Protein AF-A0A1C7IAR6-F1 (afdb_monomer_lite)

Organism: NCBI:txid1796616

Sequence (117 aa):
MQGKTDIPLHMPVSKQVLTAVADYILHGRPETSDCHVFVRHIAPYNYFHDGVSIACIFRKYLKKAGIEHVTGDGKTLHGIRRGLGTGTLNRQLIGINEAIQDNNKVGISGVRGRLIN

Foldseek 3Di:
DPVPPPDDDDDDDDPVVVVVLVCCQPPNQDDDPEPDSDFDPDPPGYDDPDVVSVQVVQVVVCVVVVHDDDPPPLSTPVSVVVVVVVVVVVVVVVVVVVVVVVVVVVVPDDDDDDDDD

pLDDT: mean 80.22, std 14.93, range [39.59, 96.94]

Structure (mmCIF, N/CA/C/O backbone):
data_AF-A0A1C7IAR6-F1
#
_entry.id   AF-A0A1C7IAR6-F1
#
loop_
_atom_site.group_PDB
_atom_site.id
_atom_site.type_symbol
_atom_site.label_atom_id
_atom_site.label_alt_id
_atom_site.label_comp_id
_atom_site.label_asym_id
_atom_site.label_entity_id
_atom_site.label_seq_id
_atom_site.pdbx_PDB_ins_code
_atom_site.Cartn_x
_atom_site.Cartn_y
_atom_site.Cartn_z
_atom_site.occupancy
_atom_site.B_iso_or_equiv
_atom_site.auth_seq_id
_atom_site.auth_comp_id
_atom_site.auth_asym_id
_atom_site.auth_atom_id
_atom_site.pdbx_PDB_model_num
ATOM 1 N N . MET A 1 1 ? 18.068 -1.883 4.516 1.00 48.59 1 MET A N 1
ATOM 2 C CA . MET A 1 1 ? 18.712 -1.503 5.792 1.00 48.59 1 MET A CA 1
ATOM 3 C C . MET A 1 1 ? 17.963 -0.349 6.427 1.00 48.59 1 MET A C 1
ATOM 5 O O . MET A 1 1 ? 17.417 0.485 5.711 1.00 48.59 1 MET A O 1
ATOM 9 N N . GLN A 1 2 ? 17.905 -0.301 7.756 1.00 66.50 2 GLN A N 1
ATOM 10 C CA . GLN A 1 2 ? 17.309 0.821 8.472 1.00 66.50 2 GLN A CA 1
ATOM 11 C C . GLN A 1 2 ? 18.266 2.023 8.442 1.00 66.50 2 GLN A C 1
ATOM 13 O O . GLN A 1 2 ? 19.342 1.982 9.029 1.00 66.50 2 GLN A O 1
ATOM 18 N N . GLY A 1 3 ? 17.853 3.123 7.810 1.00 61.91 3 GLY A N 1
ATOM 19 C CA . GLY A 1 3 ? 18.732 4.260 7.492 1.00 61.91 3 GLY A CA 1
ATOM 20 C C . GLY A 1 3 ? 19.257 5.109 8.659 1.00 61.91 3 GLY A C 1
ATOM 21 O O . GLY A 1 3 ? 19.779 6.184 8.406 1.00 61.91 3 GLY A O 1
ATOM 22 N N . LYS A 1 4 ? 19.103 4.684 9.922 1.00 69.81 4 LYS A N 1
ATOM 23 C CA . LYS A 1 4 ? 19.689 5.401 11.078 1.00 69.81 4 LYS A CA 1
ATOM 24 C C . LYS A 1 4 ? 20.710 4.588 11.867 1.00 69.81 4 LYS A C 1
ATOM 26 O O . LYS A 1 4 ? 21.580 5.191 12.474 1.00 69.81 4 LYS A O 1
ATOM 31 N N . THR A 1 5 ? 20.600 3.263 11.896 1.00 66.44 5 THR A N 1
ATOM 32 C CA . THR A 1 5 ? 21.468 2.426 12.740 1.00 66.44 5 THR A CA 1
ATOM 33 C C . THR A 1 5 ? 21.972 1.178 12.035 1.00 66.44 5 THR A C 1
ATOM 35 O O . THR A 1 5 ? 22.629 0.381 12.683 1.00 66.44 5 THR A O 1
ATOM 38 N N . ASP A 1 6 ? 21.668 0.984 10.747 1.00 72.25 6 ASP A N 1
ATOM 39 C CA . ASP A 1 6 ? 22.049 -0.175 9.915 1.00 72.25 6 ASP A CA 1
ATOM 40 C C . ASP A 1 6 ? 21.667 -1.570 10.463 1.00 72.25 6 ASP A C 1
ATOM 42 O O . ASP A 1 6 ? 21.785 -2.592 9.795 1.00 72.25 6 ASP A O 1
ATOM 46 N N . ILE A 1 7 ? 21.097 -1.609 11.664 1.00 76.69 7 ILE A N 1
ATOM 47 C CA . ILE A 1 7 ? 20.584 -2.791 12.332 1.00 76.69 7 ILE A CA 1
ATOM 48 C C . ILE A 1 7 ? 19.229 -3.156 11.709 1.00 76.69 7 ILE A C 1
ATOM 50 O O . ILE A 1 7 ? 18.358 -2.288 11.556 1.00 76.69 7 ILE A O 1
ATOM 54 N N . PRO A 1 8 ? 19.009 -4.435 11.361 1.00 77.25 8 PRO A N 1
ATOM 55 C CA . PRO A 1 8 ? 17.696 -4.929 10.980 1.00 77.25 8 PRO A CA 1
ATOM 56 C C . PRO A 1 8 ? 16.673 -4.677 12.093 1.00 77.25 8 PRO A C 1
ATOM 58 O O . PRO A 1 8 ? 16.773 -5.208 13.197 1.00 77.25 8 PRO A O 1
ATOM 61 N N . LEU A 1 9 ? 15.667 -3.855 11.797 1.00 80.75 9 LEU A N 1
ATOM 62 C CA . LEU A 1 9 ? 14.550 -3.626 12.703 1.00 80.75 9 LEU A CA 1
ATOM 63 C C . LEU A 1 9 ? 13.503 -4.724 12.496 1.00 80.75 9 LEU A C 1
ATOM 65 O O . LEU A 1 9 ? 12.838 -4.768 11.460 1.00 80.75 9 LEU A O 1
ATOM 69 N N . HIS A 1 10 ? 13.329 -5.578 13.499 1.00 80.12 10 HIS A N 1
ATOM 70 C CA . HIS A 1 10 ? 12.268 -6.579 13.520 1.00 80.12 10 HIS A CA 1
ATOM 71 C C . HIS A 1 10 ? 11.027 -5.994 14.192 1.00 80.12 10 HIS A C 1
ATOM 73 O O . HIS A 1 10 ? 11.032 -5.714 15.388 1.00 80.12 10 HIS A O 1
ATOM 79 N N . MET A 1 11 ? 9.957 -5.809 13.419 1.00 79.62 11 MET A N 1
ATOM 80 C CA . MET A 1 11 ? 8.662 -5.374 13.943 1.00 79.62 11 MET A CA 1
ATOM 81 C C . MET A 1 11 ? 7.681 -6.547 13.926 1.00 79.62 11 MET A C 1
ATOM 83 O O . MET A 1 11 ? 7.598 -7.236 12.907 1.00 79.62 11 MET A O 1
ATOM 87 N N . PRO A 1 12 ? 6.901 -6.769 14.998 1.00 81.62 12 PRO A N 1
ATOM 88 C CA . PRO A 1 12 ? 5.796 -7.711 14.945 1.00 81.62 12 PRO A CA 1
ATOM 89 C C . PRO A 1 12 ? 4.754 -7.196 13.945 1.00 81.62 12 PRO A C 1
ATOM 91 O O . PRO A 1 12 ? 4.209 -6.102 14.093 1.00 81.62 12 PRO A O 1
ATOM 94 N N . VAL A 1 13 ? 4.494 -7.985 12.905 1.00 83.38 13 VAL A N 1
ATOM 95 C CA . VAL A 1 13 ? 3.495 -7.689 11.872 1.00 83.38 13 VAL A CA 1
ATOM 96 C C . VAL A 1 13 ? 2.308 -8.628 12.066 1.00 83.38 13 VAL A C 1
ATOM 98 O O . VAL A 1 13 ? 2.483 -9.813 12.347 1.00 83.38 13 VAL A O 1
ATOM 101 N N . SER A 1 14 ? 1.084 -8.114 11.935 1.00 87.19 14 SER A N 1
ATOM 102 C CA . SER A 1 14 ? -0.110 -8.948 12.083 1.00 87.19 14 SER A CA 1
ATOM 103 C C . SER A 1 14 ? -0.242 -9.947 10.928 1.00 87.19 14 SER A C 1
ATOM 105 O O . SER A 1 14 ? 0.133 -9.667 9.787 1.00 87.19 14 SER A O 1
ATOM 107 N N . LYS A 1 15 ? -0.855 -11.106 11.200 1.00 89.44 15 LYS A N 1
ATOM 108 C CA . LYS A 1 15 ? -1.120 -12.134 10.178 1.00 89.44 15 LYS A CA 1
ATOM 109 C C . LYS A 1 15 ? -1.916 -11.589 8.986 1.00 89.44 15 LYS A C 1
ATOM 111 O O . LYS A 1 15 ? -1.660 -11.981 7.852 1.00 89.44 15 LYS A O 1
ATOM 116 N N . GLN A 1 16 ? -2.850 -10.670 9.232 1.00 90.00 16 GLN A N 1
ATOM 117 C CA . GLN A 1 16 ? -3.641 -10.035 8.175 1.00 90.00 16 GLN A CA 1
ATOM 118 C C . GLN A 1 16 ? -2.761 -9.234 7.210 1.00 90.00 16 GLN A C 1
ATOM 120 O O . GLN A 1 16 ? -2.907 -9.370 5.999 1.00 90.00 16 GLN A O 1
ATOM 125 N N . VAL A 1 17 ? -1.805 -8.459 7.733 1.00 90.25 17 VAL A N 1
ATOM 126 C CA . VAL A 1 17 ? -0.866 -7.697 6.898 1.00 90.25 17 VAL A CA 1
ATOM 127 C C . VAL A 1 17 ? 0.033 -8.642 6.102 1.00 90.25 17 VAL A C 1
ATOM 129 O O . VAL A 1 17 ? 0.198 -8.441 4.904 1.00 90.25 17 VAL A O 1
ATOM 132 N N . LEU A 1 18 ? 0.556 -9.704 6.725 1.00 92.12 18 LEU A N 1
ATOM 133 C CA . LEU A 1 18 ? 1.363 -10.708 6.018 1.00 92.12 18 LEU A CA 1
ATOM 134 C C . LEU A 1 18 ? 0.584 -11.379 4.882 1.00 92.12 18 LEU A C 1
ATOM 136 O O . LEU A 1 18 ? 1.118 -11.550 3.792 1.00 92.12 18 LEU A O 1
ATOM 140 N N . THR A 1 19 ? -0.687 -11.705 5.120 1.00 95.44 19 THR A N 1
ATOM 141 C CA . THR A 1 19 ? -1.565 -12.317 4.112 1.00 95.44 19 THR A CA 1
ATOM 142 C C . THR A 1 19 ? -1.793 -11.371 2.934 1.00 95.44 19 THR A C 1
ATOM 144 O O . THR A 1 19 ? -1.654 -11.784 1.790 1.00 95.44 19 THR A O 1
ATOM 147 N N . ALA A 1 20 ? -2.066 -10.090 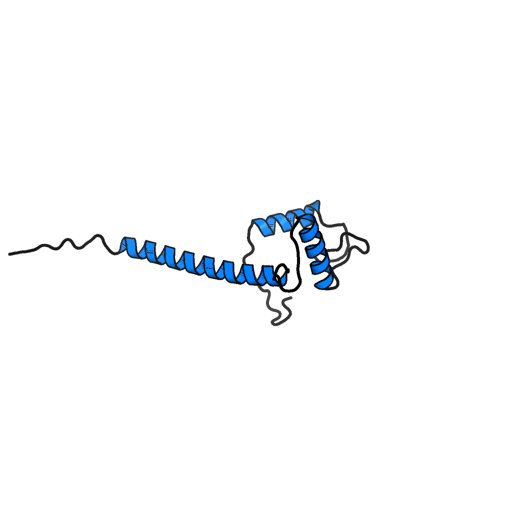3.199 1.00 94.00 20 ALA A N 1
ATOM 148 C CA . ALA A 1 20 ? -2.253 -9.089 2.149 1.00 94.00 20 ALA A CA 1
ATOM 149 C C . ALA A 1 20 ? -0.974 -8.845 1.327 1.00 94.00 20 ALA A C 1
ATOM 151 O O . ALA A 1 20 ? -1.040 -8.662 0.114 1.00 94.00 20 ALA A O 1
ATOM 152 N N . VAL A 1 21 ? 0.199 -8.862 1.969 1.00 94.31 21 VAL A N 1
ATOM 153 C CA . VAL A 1 21 ? 1.485 -8.742 1.264 1.00 94.31 21 VAL A CA 1
ATOM 154 C C . VAL A 1 21 ? 1.767 -9.985 0.420 1.00 94.31 21 VAL A C 1
ATOM 156 O O . VAL A 1 21 ? 2.224 -9.845 -0.710 1.00 94.31 21 VAL A O 1
ATOM 159 N N . ALA A 1 22 ? 1.472 -11.184 0.928 1.00 95.38 22 ALA A N 1
ATOM 160 C CA . ALA A 1 22 ? 1.622 -12.422 0.167 1.00 95.38 22 ALA A CA 1
ATOM 161 C C . ALA A 1 22 ? 0.706 -12.443 -1.065 1.00 95.38 22 ALA A C 1
ATOM 163 O O . ALA A 1 22 ? 1.173 -12.738 -2.160 1.00 95.38 22 ALA A O 1
ATOM 164 N N . ASP A 1 23 ? -0.562 -12.059 -0.906 1.00 96.94 23 ASP A N 1
ATOM 165 C CA . ASP A 1 23 ? -1.515 -11.940 -2.014 1.00 96.94 23 ASP A CA 1
ATOM 166 C C . ASP A 1 23 ? -1.045 -10.927 -3.068 1.00 96.94 23 ASP A C 1
ATOM 168 O O . ASP A 1 23 ? -1.056 -11.210 -4.265 1.00 96.94 23 ASP A O 1
ATOM 172 N N . TYR A 1 24 ? -0.518 -9.780 -2.627 1.00 95.50 24 TYR A N 1
ATOM 173 C CA . TYR A 1 24 ? 0.099 -8.819 -3.533 1.00 95.50 24 TYR A CA 1
ATOM 174 C C . TYR A 1 24 ? 1.286 -9.421 -4.294 1.00 95.50 24 TYR A C 1
ATOM 176 O O . TYR A 1 24 ? 1.358 -9.253 -5.504 1.00 95.50 24 TYR A O 1
ATOM 184 N N . ILE A 1 25 ? 2.200 -10.133 -3.632 1.00 94.81 25 ILE A N 1
ATOM 185 C CA . ILE A 1 25 ? 3.372 -10.727 -4.296 1.00 94.81 25 ILE A CA 1
ATOM 186 C C . ILE A 1 25 ? 2.960 -11.803 -5.309 1.00 94.81 25 ILE A C 1
ATOM 188 O O . ILE A 1 25 ? 3.549 -11.864 -6.383 1.00 94.81 25 ILE A O 1
ATOM 192 N N . LEU A 1 26 ? 1.970 -12.634 -4.974 1.00 95.44 26 LEU A N 1
ATOM 193 C CA . LEU A 1 26 ? 1.558 -13.775 -5.795 1.00 95.44 26 LEU A CA 1
ATOM 194 C C . LEU A 1 26 ? 0.647 -13.386 -6.963 1.00 95.44 26 LEU A C 1
ATOM 196 O O . LEU A 1 26 ? 0.751 -13.979 -8.032 1.00 95.44 26 LEU A O 1
ATOM 200 N N . HIS A 1 27 ? -0.250 -12.419 -6.763 1.00 95.06 27 HIS A N 1
ATOM 201 C CA . HIS A 1 27 ? -1.326 -12.132 -7.720 1.00 95.06 27 HIS A CA 1
ATOM 202 C C . HIS A 1 27 ? -1.382 -10.667 -8.163 1.00 95.06 27 HIS A C 1
ATOM 204 O O . HIS A 1 27 ? -1.949 -10.357 -9.209 1.00 95.06 27 HIS A O 1
ATOM 210 N N . GLY A 1 28 ? -0.836 -9.744 -7.369 1.00 92.19 28 GLY A N 1
ATOM 211 C CA . GLY A 1 28 ? -0.919 -8.309 -7.637 1.00 92.19 28 GLY A CA 1
ATOM 212 C C . GLY A 1 28 ? 0.308 -7.731 -8.336 1.00 92.19 28 GLY A C 1
ATOM 213 O O . GLY A 1 28 ? 0.180 -6.804 -9.133 1.00 92.19 28 GLY A O 1
ATOM 214 N N . ARG A 1 29 ? 1.505 -8.225 -8.022 1.00 94.12 29 ARG A N 1
ATOM 215 C CA . ARG A 1 29 ? 2.765 -7.603 -8.419 1.00 94.12 29 ARG A CA 1
ATOM 216 C C . ARG A 1 29 ? 3.022 -7.835 -9.914 1.00 94.12 29 ARG A C 1
ATOM 218 O O . ARG A 1 29 ? 3.086 -8.987 -10.333 1.00 94.12 29 ARG A O 1
ATOM 225 N N . PRO A 1 30 ? 3.222 -6.775 -10.718 1.00 93.25 30 PRO A N 1
ATOM 226 C CA . PRO A 1 30 ? 3.612 -6.941 -12.111 1.00 93.25 30 PRO A CA 1
ATOM 227 C C . PRO A 1 30 ? 5.005 -7.573 -12.216 1.00 93.25 30 PRO A C 1
ATOM 229 O O . PRO A 1 30 ? 5.871 -7.358 -11.361 1.00 93.25 30 PRO A O 1
ATOM 232 N N . GLU A 1 31 ? 5.233 -8.328 -13.288 1.00 91.44 31 GLU A N 1
ATOM 233 C CA . GLU A 1 31 ? 6.546 -8.893 -13.584 1.00 91.44 31 GLU A CA 1
ATOM 234 C C . GLU A 1 31 ? 7.541 -7.770 -13.897 1.00 91.44 31 GLU A C 1
ATOM 236 O O . GLU A 1 31 ? 7.336 -6.941 -14.784 1.00 91.44 31 GLU A O 1
ATOM 241 N N . THR A 1 32 ? 8.617 -7.707 -13.116 1.00 92.62 32 THR A N 1
ATOM 242 C CA . THR A 1 32 ? 9.672 -6.703 -13.257 1.00 92.62 32 THR A CA 1
ATOM 243 C C . THR A 1 32 ? 10.956 -7.208 -12.616 1.00 92.62 32 THR A C 1
ATOM 245 O O . THR A 1 32 ? 10.913 -7.936 -11.621 1.00 92.62 32 THR A O 1
ATOM 248 N N . SER A 1 33 ? 12.094 -6.790 -13.172 1.00 91.38 33 SER A N 1
ATOM 249 C CA . SER A 1 33 ? 13.431 -7.051 -12.633 1.00 91.38 33 SER A CA 1
ATOM 250 C C . SER A 1 33 ? 13.774 -6.183 -11.418 1.00 91.38 33 SER A C 1
ATOM 252 O O . SER A 1 33 ? 14.829 -6.365 -10.816 1.00 91.38 33 SER A O 1
ATOM 254 N N . ASP A 1 34 ? 12.925 -5.210 -11.072 1.00 91.81 34 ASP A N 1
ATOM 255 C CA . ASP A 1 34 ? 13.113 -4.364 -9.894 1.00 91.81 34 ASP A CA 1
ATOM 256 C C . ASP A 1 34 ? 13.047 -5.216 -8.607 1.00 91.81 34 ASP A C 1
ATOM 258 O O . ASP A 1 34 ? 12.164 -6.063 -8.456 1.00 91.81 34 ASP A O 1
ATOM 262 N N . CYS A 1 35 ? 13.985 -5.010 -7.679 1.00 90.62 35 CYS A N 1
ATOM 263 C CA . CYS A 1 35 ? 14.095 -5.777 -6.435 1.00 90.62 35 CYS A CA 1
ATOM 264 C C . CYS A 1 35 ? 13.195 -5.259 -5.300 1.00 90.62 35 CYS A C 1
ATOM 266 O O . CYS A 1 35 ? 13.109 -5.885 -4.241 1.00 90.62 35 CYS A O 1
ATOM 268 N N . HIS A 1 36 ? 12.515 -4.127 -5.489 1.00 92.38 36 HIS A N 1
ATOM 269 C CA . HIS A 1 36 ? 11.607 -3.591 -4.486 1.00 92.38 36 HIS A CA 1
ATOM 270 C C . HIS A 1 36 ? 10.334 -4.440 -4.385 1.00 92.38 36 HIS A C 1
ATOM 272 O O . HIS A 1 36 ? 9.775 -4.902 -5.386 1.00 92.38 36 HIS A O 1
ATOM 278 N N . VAL A 1 37 ? 9.850 -4.607 -3.147 1.00 91.19 37 VAL A N 1
ATOM 279 C CA . VAL A 1 37 ? 8.603 -5.334 -2.866 1.00 91.19 37 VAL A CA 1
ATOM 280 C C . VAL A 1 37 ? 7.445 -4.657 -3.592 1.00 91.19 37 VAL A C 1
ATOM 282 O O . VAL A 1 37 ? 6.787 -5.295 -4.405 1.00 91.19 37 VAL A O 1
ATOM 285 N N . PHE A 1 38 ? 7.243 -3.357 -3.349 1.00 92.62 38 PHE A N 1
ATOM 286 C CA . PHE A 1 38 ? 6.174 -2.572 -3.963 1.00 92.62 38 PHE A CA 1
ATOM 287 C C . PHE A 1 38 ? 6.666 -1.827 -5.200 1.00 92.62 38 PHE A C 1
ATOM 289 O O . PHE A 1 38 ? 7.589 -1.014 -5.119 1.00 92.62 38 PHE A O 1
ATOM 296 N N . VAL A 1 39 ? 5.985 -2.054 -6.319 1.00 93.56 39 VAL A N 1
ATOM 297 C CA . VAL A 1 39 ? 6.284 -1.436 -7.615 1.00 93.56 39 VAL A CA 1
ATOM 298 C C . VAL A 1 39 ? 5.038 -0.792 -8.217 1.00 93.56 39 VAL A C 1
ATOM 300 O O . VAL A 1 39 ? 3.898 -1.098 -7.851 1.00 93.56 39 VAL A O 1
ATOM 303 N N . ARG A 1 40 ? 5.247 0.139 -9.145 1.00 90.56 40 ARG A N 1
ATOM 304 C CA . ARG A 1 40 ? 4.178 0.790 -9.903 1.00 90.56 40 ARG A CA 1
ATOM 305 C C . ARG A 1 40 ? 3.523 -0.211 -10.854 1.00 90.56 40 ARG A C 1
ATOM 307 O O . ARG A 1 40 ? 4.194 -1.039 -11.452 1.00 90.56 40 ARG A O 1
ATOM 314 N N . HIS A 1 41 ? 2.213 -0.069 -11.042 1.00 89.38 41 HIS A N 1
ATOM 315 C CA . HIS A 1 41 ? 1.428 -0.851 -12.013 1.00 89.38 41 HIS A CA 1
ATOM 316 C C . HIS A 1 41 ? 1.266 -0.141 -13.366 1.00 89.38 41 HIS A C 1
ATOM 318 O O . HIS A 1 41 ? 0.554 -0.620 -14.243 1.00 89.38 41 HIS A O 1
ATOM 324 N N . ILE A 1 42 ? 1.886 1.028 -13.529 1.00 85.81 42 ILE A N 1
ATOM 325 C CA . ILE A 1 42 ? 1.923 1.781 -14.783 1.00 85.81 42 ILE A CA 1
ATOM 326 C C . ILE A 1 42 ? 3.385 1.839 -15.196 1.00 85.81 42 ILE A C 1
ATOM 328 O O . ILE A 1 42 ? 4.230 2.123 -14.348 1.00 85.81 42 ILE A O 1
ATOM 332 N N . ALA A 1 43 ? 3.663 1.563 -16.470 1.00 85.00 43 ALA A N 1
ATOM 333 C CA . ALA A 1 43 ? 5.016 1.599 -16.998 1.00 85.00 43 ALA A CA 1
ATOM 334 C C . ALA A 1 43 ? 5.673 2.977 -16.749 1.00 85.00 43 ALA A C 1
ATOM 336 O O . ALA A 1 43 ? 5.006 4.005 -16.903 1.00 85.00 43 ALA A O 1
ATOM 337 N N . PRO A 1 44 ? 6.968 3.020 -16.395 1.00 88.19 44 PRO A N 1
ATOM 338 C CA . PRO A 1 44 ? 7.847 1.878 -16.116 1.00 88.19 44 PRO A CA 1
ATOM 339 C C . PRO A 1 44 ? 7.511 1.179 -14.781 1.00 88.19 44 PRO A C 1
ATOM 341 O O . PRO A 1 44 ? 7.249 1.839 -13.778 1.00 88.19 44 PRO A O 1
ATOM 344 N N . TYR A 1 45 ? 7.544 -0.162 -14.758 1.00 89.25 45 TYR A N 1
ATOM 345 C CA . TYR A 1 45 ? 7.234 -0.988 -13.576 1.00 89.25 45 TYR A CA 1
ATOM 346 C C . TYR A 1 45 ? 8.383 -0.999 -12.557 1.00 89.25 45 TYR A C 1
ATOM 348 O O . TYR A 1 45 ? 9.045 -2.015 -12.342 1.00 89.25 45 TYR A O 1
ATOM 356 N N . ASN A 1 46 ? 8.644 0.156 -11.955 1.00 90.12 46 ASN A N 1
ATOM 357 C CA . ASN A 1 46 ? 9.715 0.370 -10.988 1.00 90.12 46 ASN A CA 1
ATOM 358 C C . ASN A 1 46 ? 9.174 0.796 -9.616 1.00 90.12 46 ASN A C 1
ATOM 360 O O . ASN A 1 46 ? 7.962 0.894 -9.395 1.00 90.12 46 ASN A O 1
ATOM 364 N N . TYR A 1 47 ? 10.082 1.039 -8.678 1.00 88.94 47 TYR A N 1
ATOM 365 C CA . TYR A 1 47 ? 9.765 1.543 -7.346 1.00 88.94 47 TYR A CA 1
ATOM 366 C C . TYR A 1 47 ? 9.050 2.914 -7.338 1.00 88.94 47 TYR A C 1
ATOM 368 O O . TYR A 1 47 ? 9.070 3.715 -8.281 1.00 88.94 47 TYR A O 1
ATOM 376 N N . PHE A 1 48 ? 8.394 3.219 -6.217 1.00 88.00 48 PHE A N 1
ATOM 377 C CA . PHE A 1 48 ? 7.818 4.544 -5.988 1.00 88.00 48 PHE A CA 1
ATOM 378 C C . PHE A 1 48 ? 8.919 5.558 -5.671 1.00 88.00 48 PHE A C 1
ATOM 380 O O . PHE A 1 48 ? 9.700 5.357 -4.750 1.00 88.00 48 PHE A O 1
ATOM 387 N N . HIS A 1 49 ? 8.947 6.667 -6.412 1.00 84.56 49 HIS A N 1
ATOM 388 C CA . HIS A 1 49 ? 10.014 7.670 -6.329 1.00 84.56 49 HIS A CA 1
ATOM 389 C C . HIS A 1 49 ? 10.059 8.350 -4.956 1.00 84.56 49 HIS A C 1
ATOM 391 O O . HIS A 1 49 ? 11.130 8.611 -4.418 1.00 84.56 49 HIS A O 1
ATOM 397 N N . ASP A 1 50 ? 8.884 8.616 -4.385 1.00 87.12 50 ASP A N 1
ATOM 398 C CA . ASP A 1 50 ? 8.737 9.325 -3.125 1.00 87.12 50 ASP A CA 1
ATOM 399 C C . ASP A 1 50 ? 7.436 8.953 -2.396 1.00 87.12 50 ASP A C 1
ATOM 401 O O . ASP A 1 50 ? 6.534 8.284 -2.917 1.00 87.12 50 ASP A O 1
ATOM 405 N N . GLY A 1 51 ? 7.317 9.442 -1.159 1.00 86.50 51 GLY A N 1
ATOM 406 C CA . GLY A 1 51 ? 6.090 9.324 -0.376 1.00 86.50 51 GLY A CA 1
ATOM 407 C C . GLY A 1 51 ? 4.912 10.121 -0.952 1.00 86.50 51 GLY A C 1
ATOM 408 O O . GLY A 1 51 ? 3.763 9.807 -0.638 1.00 86.50 51 GLY A O 1
ATOM 409 N N . VAL A 1 52 ? 5.159 11.120 -1.810 1.00 87.31 52 VAL A N 1
ATOM 410 C CA . VAL A 1 52 ? 4.106 11.933 -2.444 1.00 87.31 52 VAL A CA 1
ATOM 411 C C . VAL A 1 52 ? 3.298 11.082 -3.421 1.00 87.31 52 VAL A C 1
ATOM 413 O O . VAL A 1 52 ? 2.068 11.106 -3.381 1.00 87.31 52 VAL A O 1
ATOM 416 N N . SER A 1 53 ? 3.972 10.256 -4.222 1.00 88.69 53 SER A N 1
ATOM 417 C CA . SER A 1 53 ? 3.364 9.297 -5.147 1.00 88.69 53 SER A CA 1
ATOM 418 C C . SER A 1 53 ? 2.383 8.372 -4.419 1.00 88.69 53 SER A C 1
ATOM 420 O O . SER A 1 53 ? 1.238 8.199 -4.843 1.00 88.69 53 SER A O 1
ATOM 422 N N . ILE A 1 54 ? 2.800 7.837 -3.270 1.00 90.31 54 ILE A N 1
ATOM 423 C CA . ILE A 1 54 ? 1.978 6.952 -2.434 1.00 90.31 54 ILE A CA 1
ATOM 424 C C . ILE A 1 54 ? 0.814 7.735 -1.807 1.00 90.31 54 ILE A C 1
ATOM 426 O O . ILE A 1 54 ? -0.321 7.258 -1.796 1.00 90.31 54 ILE A O 1
ATOM 430 N N . ALA A 1 55 ? 1.050 8.967 -1.347 1.00 90.31 55 ALA A N 1
ATOM 431 C CA . ALA A 1 55 ? -0.004 9.827 -0.814 1.00 90.31 55 ALA A CA 1
ATOM 432 C C . ALA A 1 55 ? -1.072 10.173 -1.870 1.00 90.31 55 ALA A C 1
ATOM 434 O O . ALA A 1 55 ? -2.258 10.223 -1.549 1.00 90.31 55 ALA A O 1
ATOM 435 N N . CYS A 1 56 ? -0.690 10.378 -3.132 1.00 90.25 56 CYS A N 1
ATOM 436 C CA . CYS A 1 56 ? -1.631 10.585 -4.236 1.00 90.25 56 CYS A CA 1
ATOM 437 C C . CYS A 1 56 ? -2.493 9.343 -4.497 1.00 90.25 56 CYS A C 1
ATOM 439 O O . CYS A 1 56 ? -3.713 9.464 -4.631 1.00 90.25 56 CYS A O 1
ATOM 441 N N . ILE A 1 57 ? -1.891 8.149 -4.499 1.00 91.06 57 ILE A N 1
ATOM 442 C CA . ILE A 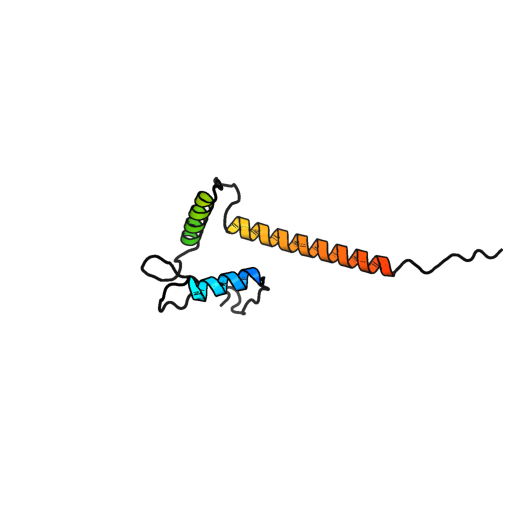1 57 ? -2.624 6.878 -4.612 1.00 91.06 57 ILE A CA 1
ATOM 443 C C . ILE A 1 57 ? -3.612 6.733 -3.453 1.00 91.06 57 ILE A C 1
ATOM 445 O O . ILE A 1 57 ? -4.785 6.435 -3.671 1.00 91.06 57 ILE A O 1
ATOM 449 N N . PHE A 1 58 ? -3.168 7.016 -2.231 1.00 92.31 58 PHE A N 1
ATOM 450 C CA . PHE A 1 58 ? -4.014 6.966 -1.046 1.00 92.31 58 PHE A CA 1
ATOM 451 C C . PHE A 1 58 ? -5.225 7.906 -1.155 1.00 92.31 58 PHE A C 1
ATOM 453 O O . PHE A 1 58 ? -6.356 7.469 -0.962 1.00 92.31 58 PHE A O 1
ATOM 460 N N . ARG A 1 59 ? -5.028 9.167 -1.567 1.00 91.00 59 ARG A N 1
ATOM 461 C CA . ARG A 1 59 ? -6.132 10.124 -1.788 1.00 91.00 59 ARG A CA 1
ATOM 462 C C . ARG A 1 59 ? -7.108 9.665 -2.870 1.00 91.00 59 ARG A C 1
ATOM 464 O O . ARG A 1 59 ? -8.315 9.842 -2.718 1.00 91.00 59 ARG A O 1
ATOM 471 N N . LYS A 1 60 ? -6.611 9.041 -3.943 1.00 92.31 60 LYS A N 1
ATOM 472 C CA . LYS A 1 60 ? -7.461 8.446 -4.985 1.00 92.31 60 LYS A CA 1
ATOM 473 C C . LYS A 1 60 ? -8.375 7.370 -4.397 1.00 92.31 60 LYS A C 1
ATOM 475 O O . LYS A 1 60 ? -9.556 7.336 -4.736 1.00 92.31 60 LYS A O 1
ATOM 480 N N . TYR A 1 61 ? -7.852 6.517 -3.517 1.00 92.44 61 TYR A N 1
ATOM 481 C CA . TYR A 1 61 ? -8.650 5.486 -2.853 1.00 92.44 61 TYR A CA 1
ATOM 482 C C . TYR A 1 61 ? -9.596 6.045 -1.787 1.00 92.44 61 TYR A C 1
ATOM 484 O O . TYR A 1 61 ? -10.728 5.578 -1.725 1.00 92.44 61 TYR A O 1
ATOM 492 N N . LEU A 1 62 ? -9.212 7.085 -1.037 1.00 92.44 62 LEU A N 1
ATOM 493 C CA . LEU A 1 62 ? -10.138 7.797 -0.144 1.00 92.44 62 LEU A CA 1
ATOM 494 C C . LEU A 1 62 ? -11.354 8.324 -0.912 1.00 92.44 62 LEU A C 1
ATOM 496 O O . LEU A 1 62 ? -12.487 8.037 -0.536 1.00 92.44 62 LEU A O 1
ATOM 500 N N . LYS A 1 63 ? -11.121 9.001 -2.045 1.00 92.69 63 LYS A N 1
ATOM 501 C CA . LYS A 1 63 ? -12.200 9.501 -2.906 1.0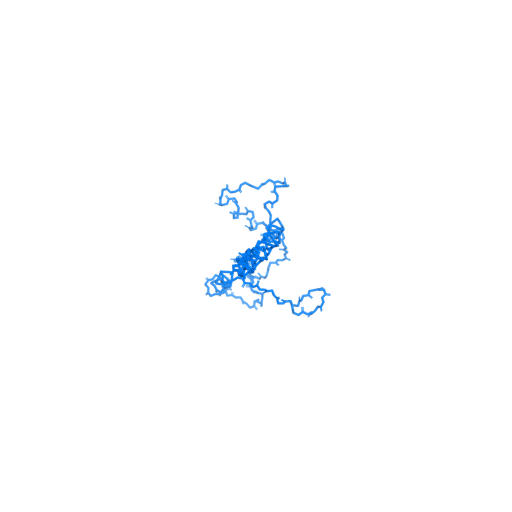0 92.69 63 LYS A CA 1
ATOM 502 C C . LYS A 1 63 ? -13.089 8.368 -3.426 1.00 92.69 63 LYS A C 1
ATOM 504 O O . LYS A 1 63 ? -14.306 8.504 -3.422 1.00 92.69 63 LYS A O 1
ATOM 509 N N . LYS A 1 64 ? -12.499 7.244 -3.851 1.00 93.12 64 LYS A N 1
ATOM 510 C CA . LYS A 1 64 ? -13.253 6.054 -4.288 1.00 93.12 64 LYS A CA 1
ATOM 511 C C . LYS A 1 64 ? -14.082 5.423 -3.167 1.00 93.12 64 LYS A C 1
ATOM 513 O O . LYS A 1 64 ? -15.132 4.867 -3.451 1.00 93.12 64 LYS A O 1
ATOM 518 N N . ALA A 1 65 ? -13.617 5.511 -1.925 1.00 93.12 65 ALA A N 1
ATOM 519 C CA . ALA A 1 65 ? -14.329 5.032 -0.746 1.00 93.12 65 ALA A CA 1
ATOM 520 C C . ALA A 1 65 ? -15.393 6.023 -0.231 1.00 93.12 65 ALA A C 1
ATOM 522 O O . ALA A 1 65 ? -16.007 5.759 0.797 1.00 93.12 65 ALA A O 1
ATOM 523 N N . GLY A 1 66 ? -15.593 7.168 -0.899 1.00 93.06 66 GLY A N 1
ATOM 524 C CA . GLY A 1 66 ? -16.518 8.211 -0.444 1.00 93.06 66 GLY A CA 1
ATOM 525 C C . GLY A 1 66 ? -16.029 8.977 0.789 1.00 93.06 66 GLY A C 1
ATOM 526 O O . GLY A 1 66 ? -16.819 9.635 1.456 1.00 93.06 66 GLY A O 1
ATOM 527 N N . ILE A 1 67 ? -14.735 8.894 1.114 1.00 91.31 67 ILE A N 1
ATOM 528 C CA . ILE A 1 67 ? -14.151 9.581 2.265 1.00 91.31 67 ILE A CA 1
ATOM 529 C C . ILE A 1 67 ? -13.611 10.933 1.808 1.00 91.31 67 ILE A C 1
ATOM 531 O O . ILE A 1 67 ? -12.647 11.011 1.040 1.00 91.31 67 ILE A O 1
ATOM 535 N N . GLU A 1 68 ? -14.206 12.004 2.323 1.00 89.19 68 GLU A N 1
ATOM 536 C CA . GLU A 1 68 ? -13.734 13.360 2.069 1.00 89.19 68 GLU A CA 1
ATOM 537 C C . GLU A 1 68 ? -12.410 13.629 2.786 1.00 89.19 68 GLU A C 1
ATOM 539 O O . GLU A 1 68 ? -12.262 13.387 3.991 1.00 89.19 68 GLU A O 1
ATOM 544 N N . HIS A 1 69 ? -11.449 14.157 2.029 1.00 85.56 69 HIS A N 1
ATOM 545 C CA . HIS A 1 69 ? -10.156 14.590 2.534 1.00 85.56 69 HIS A CA 1
ATOM 546 C C . HIS A 1 69 ? -10.048 16.112 2.445 1.00 85.56 69 HIS A C 1
ATOM 548 O O . HIS A 1 69 ? -10.104 16.672 1.350 1.00 85.56 69 HIS A O 1
ATOM 554 N N . VAL A 1 70 ? -9.857 16.759 3.593 1.00 86.00 70 VAL A N 1
ATOM 555 C CA . VAL A 1 70 ? -9.679 18.212 3.715 1.00 86.00 70 VAL A CA 1
ATOM 556 C C . VAL A 1 70 ? -8.325 18.498 4.358 1.00 86.00 70 VAL A C 1
ATOM 558 O O . VAL A 1 70 ? -7.855 17.747 5.213 1.00 86.00 70 VAL A O 1
ATOM 561 N N . THR A 1 71 ? -7.667 19.584 3.959 1.00 82.19 71 THR A N 1
ATOM 562 C CA . THR A 1 71 ? -6.392 19.994 4.560 1.00 82.19 71 THR A CA 1
ATOM 563 C C . THR A 1 71 ? -6.528 20.123 6.079 1.00 82.19 71 THR A C 1
ATOM 565 O O . THR A 1 71 ?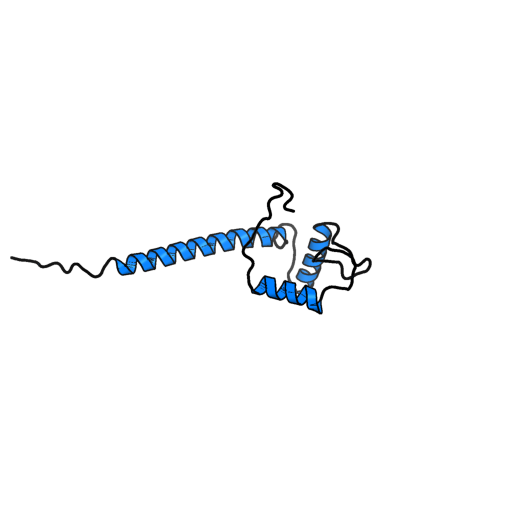 -7.392 20.840 6.571 1.00 82.19 71 THR A O 1
ATOM 568 N N . GLY A 1 72 ? -5.666 19.425 6.823 1.00 81.00 72 GLY A N 1
ATOM 569 C CA . GLY A 1 72 ? -5.656 19.448 8.291 1.00 81.00 72 GLY A CA 1
ATOM 570 C C . GLY A 1 72 ? -6.536 18.396 8.976 1.00 81.00 72 GLY A C 1
ATOM 571 O O . GLY A 1 72 ? -6.450 18.248 10.190 1.00 81.00 72 GLY A O 1
ATOM 572 N N . ASP A 1 73 ? -7.305 17.596 8.235 1.00 85.38 73 ASP A N 1
ATOM 573 C CA . ASP A 1 73 ? -8.235 16.605 8.804 1.00 85.38 73 ASP A CA 1
ATOM 574 C C . ASP A 1 73 ? -7.574 15.343 9.392 1.00 85.38 73 ASP A C 1
ATOM 576 O O . ASP A 1 73 ? -8.244 14.472 9.945 1.00 85.38 73 ASP A O 1
ATOM 580 N N . GLY A 1 74 ? -6.258 15.202 9.231 1.00 85.00 74 GLY A N 1
ATOM 581 C CA . GLY A 1 74 ? -5.508 14.039 9.694 1.00 85.00 74 GLY A CA 1
ATOM 582 C C . GLY A 1 74 ? -5.739 12.753 8.890 1.00 85.00 74 GLY A C 1
ATOM 583 O O . GLY A 1 74 ? -5.081 11.760 9.193 1.00 85.00 74 GLY A O 1
ATOM 584 N N . LYS A 1 75 ? -6.564 12.739 7.835 1.00 88.00 75 LYS A N 1
ATOM 585 C CA . LYS A 1 75 ? -6.813 11.572 6.964 1.00 88.00 75 LYS A CA 1
ATOM 586 C C . LYS A 1 75 ? -5.683 11.392 5.953 1.00 88.00 75 LYS A C 1
ATOM 588 O O . LYS A 1 75 ? -5.852 11.476 4.742 1.00 88.00 75 LYS A O 1
ATOM 593 N N . THR A 1 76 ? -4.481 11.168 6.469 1.00 90.56 76 THR A N 1
ATOM 594 C CA . THR A 1 76 ? -3.252 10.969 5.692 1.00 90.56 76 THR A CA 1
ATOM 595 C C . THR A 1 76 ? -2.542 9.704 6.154 1.00 90.56 76 THR A C 1
ATOM 597 O O . THR A 1 76 ? -2.784 9.219 7.257 1.00 90.56 76 THR A O 1
ATOM 600 N N . LEU A 1 77 ? -1.594 9.198 5.364 1.00 88.94 77 LEU A N 1
ATOM 601 C CA . LEU A 1 77 ? -0.734 8.082 5.781 1.00 88.94 77 LEU A CA 1
ATOM 602 C C . LEU A 1 77 ? 0.026 8.390 7.083 1.00 88.94 77 LEU A C 1
ATOM 604 O O . LEU A 1 77 ? 0.191 7.521 7.936 1.00 8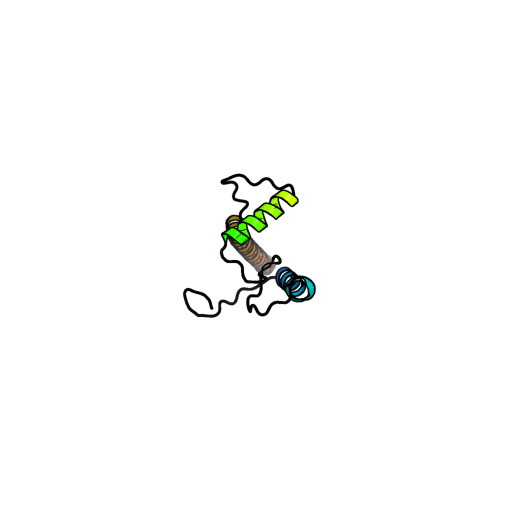8.94 77 LEU A O 1
ATOM 608 N N . HIS A 1 78 ? 0.437 9.649 7.277 1.00 89.06 78 HIS A N 1
ATOM 609 C CA . HIS A 1 78 ? 1.029 10.087 8.538 1.00 89.06 78 HIS A CA 1
ATOM 610 C C . HIS A 1 78 ? 0.018 10.036 9.692 1.00 89.06 78 HIS A C 1
ATOM 612 O O . HIS A 1 78 ? 0.365 9.613 10.794 1.00 89.06 78 HIS A O 1
ATOM 618 N N . GLY A 1 79 ? -1.230 10.436 9.445 1.00 88.00 79 GLY A N 1
ATOM 619 C CA . GLY A 1 79 ? -2.319 10.320 10.410 1.00 88.00 79 GLY A CA 1
ATOM 620 C C . GLY A 1 79 ? -2.617 8.876 10.798 1.00 88.00 79 GLY A C 1
ATOM 621 O O . GLY A 1 79 ? -2.690 8.588 11.989 1.00 88.00 79 GLY A O 1
ATOM 622 N N . ILE A 1 80 ? -2.662 7.961 9.821 1.00 87.75 80 ILE A N 1
ATOM 623 C CA . ILE A 1 80 ? -2.776 6.514 10.063 1.00 87.75 80 ILE A CA 1
ATOM 624 C C . ILE A 1 80 ? -1.637 6.047 10.967 1.00 87.75 80 ILE A C 1
ATOM 626 O O . ILE A 1 80 ? -1.888 5.441 12.001 1.00 87.75 80 ILE A O 1
ATOM 630 N N . ARG A 1 81 ? -0.384 6.381 10.636 1.00 86.69 81 ARG A N 1
ATOM 631 C CA . ARG A 1 81 ? 0.779 5.996 11.449 1.00 86.69 81 ARG A CA 1
ATOM 632 C C . ARG A 1 81 ? 0.669 6.487 12.897 1.00 86.69 81 ARG A C 1
ATOM 634 O O . ARG A 1 81 ? 0.962 5.722 13.811 1.00 86.69 81 ARG A O 1
ATOM 641 N N . ARG A 1 82 ? 0.241 7.739 13.117 1.00 88.00 82 ARG A N 1
ATOM 642 C CA . ARG A 1 82 ? 0.016 8.275 14.473 1.00 88.00 82 ARG A CA 1
ATOM 643 C C . ARG A 1 82 ? -1.089 7.507 15.197 1.00 88.00 82 ARG A C 1
ATOM 645 O O . ARG A 1 82 ? -0.870 7.062 16.317 1.00 88.00 82 ARG A O 1
ATOM 652 N N . GLY A 1 83 ? -2.225 7.296 14.534 1.00 84.75 83 GLY A N 1
ATOM 653 C CA . GLY A 1 83 ? -3.359 6.558 15.091 1.00 84.75 83 GLY A CA 1
ATOM 654 C C . GLY A 1 83 ? -3.007 5.119 15.472 1.00 84.75 83 GLY A C 1
ATOM 655 O O . GLY A 1 83 ? -3.372 4.670 16.553 1.00 84.75 83 GLY A O 1
ATOM 656 N N . LEU A 1 84 ? -2.233 4.417 14.638 1.00 82.75 84 LEU A N 1
ATOM 657 C CA . LEU A 1 84 ? -1.743 3.069 14.938 1.00 82.75 84 LEU A CA 1
ATOM 658 C C . LEU A 1 84 ? -0.822 3.049 16.163 1.00 82.75 84 LEU A C 1
ATOM 660 O O . LEU A 1 84 ? -0.953 2.158 17.001 1.00 82.75 84 LEU A O 1
ATOM 664 N N . GLY A 1 85 ? 0.076 4.029 16.295 1.00 78.50 85 GLY A N 1
ATOM 665 C CA . GLY A 1 85 ? 0.946 4.156 17.467 1.00 78.50 85 GLY A CA 1
ATOM 666 C C . GLY A 1 85 ? 0.146 4.339 18.758 1.00 78.50 85 GLY A C 1
ATOM 667 O O . GLY A 1 85 ? 0.313 3.571 19.704 1.00 78.50 85 GLY A O 1
ATOM 668 N N . THR A 1 86 ? -0.789 5.292 18.768 1.00 79.06 86 THR A N 1
ATOM 669 C CA . THR A 1 86 ? -1.669 5.542 19.920 1.00 79.06 86 THR A CA 1
ATOM 670 C C . THR A 1 86 ? -2.565 4.342 20.230 1.00 79.06 86 THR A C 1
ATOM 672 O O . THR A 1 86 ? -2.701 3.957 21.387 1.00 79.06 86 THR A O 1
ATOM 675 N N . GLY A 1 87 ? -3.147 3.704 19.210 1.00 75.62 87 GLY A N 1
ATOM 676 C CA . GLY A 1 87 ? -4.005 2.532 19.385 1.00 75.62 87 GLY A CA 1
ATOM 677 C C . GLY A 1 87 ? -3.255 1.314 19.927 1.00 75.62 87 GLY A C 1
ATOM 678 O O . GLY A 1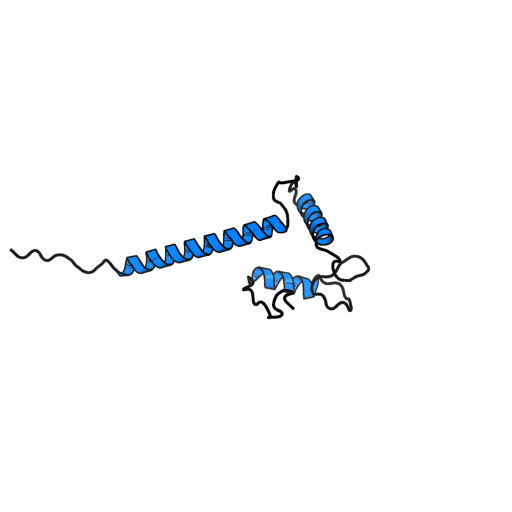 87 ? -3.795 0.584 20.757 1.00 75.62 87 GLY A O 1
ATOM 679 N N . THR A 1 88 ? -2.004 1.113 19.504 1.00 72.56 88 THR A N 1
ATOM 680 C CA . THR A 1 88 ? -1.146 0.035 20.022 1.00 72.56 88 THR A CA 1
ATOM 681 C C . THR A 1 88 ? -0.815 0.269 21.492 1.00 72.56 88 THR A C 1
ATOM 683 O O . THR A 1 88 ? -0.964 -0.650 22.293 1.00 72.56 88 THR A O 1
ATOM 686 N N . LEU A 1 89 ? -0.463 1.506 21.863 1.00 69.56 89 LEU A N 1
ATOM 687 C CA . LEU A 1 89 ? -0.202 1.874 23.254 1.00 69.56 89 LEU A CA 1
ATOM 688 C C . LEU A 1 89 ? -1.443 1.677 24.136 1.00 69.56 89 LEU A C 1
ATOM 690 O O . LEU A 1 89 ? -1.364 1.035 25.180 1.00 69.56 89 LEU A O 1
ATOM 694 N N . ASN A 1 90 ? -2.609 2.148 23.687 1.00 71.88 90 ASN A N 1
ATOM 695 C CA . ASN A 1 90 ? -3.862 1.979 24.425 1.00 71.88 90 ASN A CA 1
ATOM 696 C C . ASN A 1 90 ? -4.215 0.500 24.629 1.00 71.88 90 ASN A C 1
ATOM 698 O O . ASN A 1 90 ? -4.628 0.109 25.717 1.00 71.88 90 ASN A O 1
ATOM 702 N N . ARG A 1 91 ? -4.013 -0.342 23.607 1.00 71.62 91 ARG A N 1
ATOM 703 C CA . ARG A 1 91 ? -4.264 -1.787 23.707 1.00 71.62 91 ARG A CA 1
ATOM 704 C C . ARG A 1 91 ? -3.319 -2.467 24.699 1.00 71.62 91 ARG A C 1
ATOM 706 O O . ARG A 1 91 ? -3.761 -3.343 25.434 1.00 71.62 91 ARG A O 1
ATOM 713 N N . GLN A 1 92 ? -2.049 -2.061 24.742 1.00 73.62 92 GLN A N 1
ATOM 714 C CA . GLN A 1 92 ? -1.085 -2.576 25.719 1.00 73.62 92 GLN A CA 1
ATOM 715 C C . GLN A 1 92 ? -1.460 -2.181 27.152 1.00 73.62 92 GLN A C 1
ATOM 717 O O . GLN A 1 92 ? -1.416 -3.028 28.039 1.00 73.62 92 GLN A O 1
ATOM 722 N N . LEU A 1 93 ? -1.892 -0.936 27.376 1.00 72.00 93 LEU A N 1
ATOM 723 C CA . LEU A 1 93 ? -2.342 -0.474 28.694 1.00 72.00 93 LEU A CA 1
ATOM 724 C C . LEU A 1 93 ? -3.585 -1.231 29.185 1.00 72.00 93 LEU A C 1
ATOM 726 O O . LEU A 1 93 ? -3.639 -1.622 30.348 1.00 72.00 93 LEU A O 1
ATOM 730 N N . ILE A 1 94 ? -4.559 -1.486 28.303 1.00 74.56 94 ILE A N 1
ATOM 731 C CA . ILE A 1 94 ? -5.744 -2.292 28.636 1.00 74.56 94 ILE A CA 1
ATOM 732 C C . ILE A 1 94 ? -5.337 -3.725 29.002 1.00 74.56 94 ILE A C 1
ATOM 734 O O . ILE A 1 94 ? -5.753 -4.211 30.048 1.00 74.56 94 ILE A O 1
ATOM 738 N N . GLY A 1 95 ? -4.469 -4.367 28.212 1.00 72.12 95 GLY A N 1
ATOM 739 C CA . GLY A 1 95 ? -4.005 -5.730 28.498 1.00 72.12 95 GLY A CA 1
ATOM 740 C C . GLY A 1 95 ? -3.231 -5.853 29.817 1.00 72.12 95 GLY A C 1
ATOM 741 O O . GLY A 1 95 ? -3.383 -6.842 30.527 1.00 72.12 95 GLY A O 1
ATOM 742 N N . ILE A 1 96 ? -2.446 -4.834 30.188 1.00 76.19 96 ILE A N 1
ATOM 743 C CA . ILE A 1 96 ? -1.784 -4.773 31.502 1.00 76.19 96 ILE A CA 1
ATOM 744 C C . ILE A 1 96 ? -2.826 -4.647 32.620 1.00 76.19 96 ILE A C 1
ATOM 746 O O . ILE A 1 96 ? -2.736 -5.357 33.618 1.00 76.19 96 ILE A O 1
ATOM 750 N N . ASN A 1 97 ? -3.833 -3.788 32.454 1.00 71.44 97 ASN A N 1
ATOM 751 C CA . ASN A 1 97 ? -4.886 -3.617 33.453 1.00 71.44 97 ASN A CA 1
ATOM 752 C C . ASN A 1 97 ? -5.720 -4.891 33.637 1.00 71.44 97 ASN A C 1
ATOM 754 O O . ASN A 1 97 ? -5.984 -5.273 34.773 1.00 71.44 97 ASN A O 1
ATOM 758 N N . GLU A 1 98 ? -6.091 -5.577 32.556 1.00 74.56 98 GLU A N 1
ATOM 759 C CA . GLU A 1 98 ? -6.796 -6.865 32.611 1.00 74.56 98 GLU A CA 1
ATOM 760 C C . GLU A 1 98 ? -5.956 -7.929 33.332 1.00 74.56 98 GLU A C 1
ATOM 762 O O . GLU A 1 98 ? -6.440 -8.563 34.270 1.00 74.56 98 GLU A O 1
ATOM 767 N N . ALA A 1 99 ? -4.665 -8.042 33.001 1.00 73.12 99 ALA A N 1
ATOM 768 C CA . ALA A 1 99 ? -3.752 -8.958 33.682 1.00 73.12 99 ALA A CA 1
ATOM 769 C C . ALA A 1 99 ? -3.581 -8.637 35.182 1.00 73.12 99 ALA A C 1
ATOM 771 O O . ALA A 1 99 ? -3.437 -9.548 35.999 1.00 73.12 99 ALA A O 1
ATOM 772 N N . ILE A 1 100 ? -3.610 -7.359 35.580 1.00 71.69 100 ILE A N 1
ATOM 773 C CA . ILE A 1 100 ? -3.576 -6.951 36.996 1.00 71.69 100 ILE A CA 1
ATOM 774 C C . ILE A 1 100 ? -4.879 -7.341 37.710 1.00 71.69 100 ILE A C 1
ATOM 776 O O . ILE A 1 100 ? -4.828 -7.850 38.830 1.00 71.69 100 ILE A O 1
ATOM 780 N N . GLN A 1 101 ? -6.040 -7.146 37.077 1.00 68.62 101 GLN A N 1
ATOM 781 C CA . GLN A 1 101 ? -7.333 -7.532 37.656 1.00 68.62 101 GLN A CA 1
ATOM 782 C C . GLN A 1 101 ? -7.448 -9.047 37.843 1.00 68.62 101 GLN A C 1
ATOM 784 O O . GLN A 1 101 ? -7.953 -9.500 38.869 1.00 68.62 101 GLN A O 1
ATOM 789 N N . ASP A 1 102 ? -6.944 -9.836 36.897 1.00 64.69 102 ASP A N 1
ATOM 790 C CA . ASP A 1 102 ? -6.970 -11.293 37.008 1.00 64.69 102 ASP A CA 1
ATOM 791 C C . ASP A 1 102 ? -5.993 -11.812 38.071 1.00 64.69 102 ASP A C 1
ATOM 793 O O . ASP A 1 102 ? -6.352 -12.714 38.826 1.00 64.69 102 ASP A O 1
ATOM 797 N N . ASN A 1 103 ? -4.827 -11.180 38.248 1.00 59.84 103 ASN A N 1
ATOM 798 C CA . ASN A 1 103 ? -3.931 -11.494 39.367 1.00 59.84 103 ASN A CA 1
ATOM 799 C C . ASN A 1 103 ? -4.533 -11.121 40.736 1.00 59.84 103 ASN A C 1
ATOM 801 O O . ASN A 1 103 ? -4.352 -11.854 41.708 1.00 59.84 103 ASN A O 1
ATOM 805 N N . ASN A 1 104 ? -5.299 -10.028 40.829 1.00 57.78 104 ASN A N 1
ATOM 806 C CA . ASN A 1 104 ? -5.932 -9.612 42.086 1.00 57.78 104 ASN A CA 1
ATOM 807 C C . ASN A 1 104 ? -7.146 -10.484 42.478 1.00 57.78 104 ASN A C 1
ATOM 809 O O . ASN A 1 104 ? -7.513 -10.551 43.649 1.00 57.78 104 ASN A O 1
ATOM 813 N N . LYS A 1 105 ? -7.748 -11.216 41.529 1.00 54.16 105 LYS A N 1
ATOM 814 C CA . LYS A 1 105 ? -8.810 -12.201 41.815 1.00 54.16 105 LYS A CA 1
ATOM 815 C C . LYS A 1 105 ? -8.295 -13.476 42.489 1.00 54.16 105 LYS A C 1
ATOM 817 O O . LYS A 1 105 ? -9.070 -14.145 43.165 1.00 54.16 105 LYS A O 1
ATOM 822 N N . VAL A 1 106 ? -7.009 -13.808 42.350 1.00 54.00 106 VAL A N 1
ATOM 823 C CA . VAL A 1 106 ? -6.406 -14.998 42.988 1.00 54.00 106 VAL A CA 1
ATOM 824 C C . VAL A 1 106 ? -5.987 -14.714 44.445 1.00 54.00 106 VAL A C 1
ATOM 826 O O . VAL A 1 106 ? -5.744 -15.639 45.215 1.00 54.00 106 VAL A O 1
ATOM 829 N N . GLY A 1 107 ? -5.953 -13.441 44.866 1.00 52.22 107 GLY A N 1
ATOM 830 C CA . GLY A 1 107 ? -5.426 -13.012 46.169 1.00 52.22 107 GLY A CA 1
ATOM 831 C C . GLY A 1 107 ? -6.427 -12.857 47.322 1.00 52.22 107 GLY A C 1
ATOM 832 O O . GLY A 1 107 ? -5.994 -12.581 48.438 1.00 52.22 107 GLY A O 1
ATOM 833 N N . ILE A 1 108 ? -7.743 -13.007 47.116 1.00 48.84 108 ILE A N 1
ATOM 834 C CA . ILE A 1 108 ? -8.737 -12.713 48.170 1.00 48.84 108 ILE A CA 1
ATOM 835 C C . ILE A 1 108 ? -9.864 -13.758 48.212 1.00 48.84 108 ILE A C 1
ATOM 837 O O . ILE A 1 108 ? -11.028 -13.466 47.959 1.00 48.84 108 ILE A O 1
ATOM 841 N N . SER A 1 109 ? -9.546 -14.996 48.591 1.00 47.41 109 SER A N 1
ATOM 842 C CA . SER A 1 109 ? -10.552 -15.919 49.144 1.00 47.41 109 SER A CA 1
ATOM 843 C C . SER A 1 109 ? -9.928 -16.867 50.172 1.00 47.41 109 SER A C 1
ATOM 845 O O . SER A 1 109 ? -9.834 -18.073 49.953 1.00 47.41 109 SER A O 1
ATOM 847 N N . GLY A 1 110 ? -9.435 -16.340 51.298 1.00 46.78 110 GLY A N 1
ATOM 848 C CA . GLY A 1 110 ? -8.694 -17.206 52.217 1.00 46.78 110 GLY A CA 1
ATOM 849 C C . GLY A 1 110 ? -8.427 -16.735 53.637 1.00 46.78 110 GLY A C 1
ATOM 850 O O . GLY A 1 110 ? -7.529 -17.295 54.241 1.00 46.78 110 GLY A O 1
ATOM 851 N N . VAL A 1 111 ? -9.162 -15.778 54.216 1.00 48.09 111 VAL A N 1
ATOM 852 C CA . VAL A 1 111 ? -9.128 -15.588 55.682 1.00 48.09 111 VAL A CA 1
ATOM 853 C C . VAL A 1 111 ? -10.529 -15.241 56.188 1.00 48.09 111 VAL A C 1
ATOM 855 O O . VAL A 1 111 ? -10.888 -14.081 56.365 1.00 48.09 111 VAL A O 1
ATOM 858 N N . ARG A 1 112 ? -11.361 -16.270 56.404 1.00 41.72 112 ARG A N 1
ATOM 859 C CA . ARG A 1 112 ? -12.541 -16.139 57.269 1.00 41.72 112 ARG A CA 1
ATOM 860 C C . ARG A 1 112 ? -12.033 -15.908 58.688 1.00 41.72 112 ARG A C 1
ATOM 862 O O . ARG A 1 112 ? -11.423 -16.802 59.273 1.00 41.72 112 ARG A O 1
ATOM 869 N N . GLY A 1 113 ? -12.289 -14.712 59.211 1.00 45.50 113 GLY A N 1
ATOM 870 C CA . GLY A 1 113 ? -12.096 -14.389 60.616 1.00 45.50 113 GLY A CA 1
ATOM 871 C C . GLY A 1 113 ? -12.773 -15.433 61.499 1.00 45.50 113 GLY A C 1
ATOM 872 O O . GLY A 1 113 ? -13.968 -15.698 61.367 1.00 45.50 113 GLY A O 1
ATOM 873 N N . ARG A 1 114 ? -11.988 -16.042 62.386 1.00 39.59 114 ARG A N 1
ATOM 874 C CA . ARG A 1 114 ? -12.495 -16.812 63.514 1.00 39.59 114 ARG A CA 1
ATOM 875 C C . ARG A 1 114 ? -12.464 -15.869 64.711 1.00 39.59 114 ARG A C 1
ATOM 877 O O . ARG A 1 114 ? -11.409 -15.659 65.299 1.00 39.59 114 ARG A O 1
ATOM 884 N N . LEU A 1 115 ? -13.613 -15.262 65.005 1.00 45.44 115 LEU A N 1
ATOM 885 C CA . LEU A 1 115 ? -13.873 -14.702 66.326 1.00 45.44 115 LEU A CA 1
ATOM 886 C C . LEU A 1 115 ? -13.769 -15.862 67.320 1.00 45.44 115 LEU A C 1
ATOM 888 O O . LEU A 1 115 ? -14.485 -16.855 67.184 1.00 45.44 115 LEU A O 1
ATOM 892 N N . ILE A 1 116 ? -12.846 -15.755 68.266 1.00 48.62 116 ILE A N 1
ATOM 893 C CA . ILE A 1 116 ? -12.865 -16.541 69.495 1.00 48.62 116 ILE A CA 1
ATOM 894 C C . ILE A 1 116 ? -13.156 -15.565 70.634 1.00 48.62 116 ILE A C 1
ATOM 896 O O . ILE A 1 116 ? -12.529 -14.507 70.704 1.00 48.62 116 ILE A O 1
ATOM 900 N N . ASN A 1 117 ? -14.186 -15.911 71.413 1.00 42.94 117 ASN A N 1
ATOM 901 C CA . ASN A 1 117 ? -14.519 -15.317 72.710 1.00 42.94 117 ASN A CA 1
ATOM 902 C C . ASN A 1 117 ? -13.345 -15.433 73.683 1.00 42.94 117 ASN A C 1
ATOM 904 O O . ASN A 1 117 ? -12.637 -16.465 73.605 1.00 42.94 117 ASN A O 1
#

Secondary structure (DSSP, 8-state):
--TTT-S-------HHHHHHHHHIIIIISPP-S---SSB-SSSS--B-SSHHHHHHHHHHHHHHTT----TTS--SHHHHHHHHHHHHHHHHHHHHHHHHHHHHHSSSS--------

Radius of gyration: 24.35 Å; chains: 1; bounding box: 39×37×90 Å

InterPro domains:
  IPR011010 DNA breaking-rejoining enzyme, catalytic core [SSF56349] (2-90)